Protein AF-A0A536SJD2-F1 (afdb_monomer_lite)

Sequence (123 aa):
MSRHPLNLAFGAAAVLLAGGSLLYSCTTAKVDTSTPESKRAINAHGSDLIDQGREIFRFDTFGSEAFWTKTRLHDAIAGEKNGGVGPGVSPNTALKLGLKVDMQKTPKALLPLLQAGKVDLND

Foldseek 3Di:
DDDDDDDDDDDDDDDDDDPPDPPPDPDPDPPPVADPVNVVVVVVVVVVVVVVVVCCVVPPPVCCVVVCVVVQVVLQQCDVVNVGHHDHAFQVRCVVVVHDDDPVPDPPVCVVCVVVVNDDRRD

Structure (mmCIF, N/CA/C/O backbone):
data_AF-A0A536SJD2-F1
#
_entry.id   AF-A0A536SJD2-F1
#
loop_
_atom_site.group_PDB
_atom_site.id
_atom_site.type_symbol
_atom_site.label_atom_id
_atom_site.label_alt_id
_atom_site.label_comp_id
_atom_site.label_asym_id
_atom_site.label_entity_id
_atom_site.label_seq_id
_atom_site.pdbx_PDB_ins_code
_atom_site.Cartn_x
_atom_site.Cartn_y
_atom_site.Cartn_z
_atom_site.occupancy
_atom_site.B_iso_or_equiv
_atom_site.auth_seq_id
_atom_site.auth_comp_id
_atom_site.auth_asym_id
_atom_site.auth_atom_id
_atom_site.pdbx_PDB_model_num
ATOM 1 N N . MET A 1 1 ? 66.982 29.878 -84.953 1.00 39.72 1 MET A N 1
ATOM 2 C CA . MET A 1 1 ? 67.850 30.573 -83.981 1.00 39.72 1 MET A CA 1
ATOM 3 C C . MET A 1 1 ? 66.989 31.200 -82.905 1.00 39.72 1 MET A C 1
ATOM 5 O O . MET A 1 1 ? 65.935 31.740 -83.197 1.00 39.72 1 MET A O 1
ATOM 9 N N . SER A 1 2 ? 67.449 31.050 -81.675 1.00 48.09 2 SER A N 1
ATOM 10 C CA . SER A 1 2 ? 66.810 31.447 -80.430 1.00 48.09 2 SER A CA 1
ATOM 11 C C . SER A 1 2 ? 66.853 32.970 -80.199 1.00 48.09 2 SER A C 1
ATOM 13 O O . SER A 1 2 ? 67.850 33.591 -80.556 1.00 48.09 2 SER A O 1
ATOM 15 N N . ARG A 1 3 ? 65.851 33.462 -79.444 1.00 59.34 3 ARG A N 1
ATOM 16 C CA . ARG A 1 3 ? 65.881 34.522 -78.398 1.00 59.34 3 ARG A CA 1
ATOM 17 C C . ARG A 1 3 ? 65.112 35.814 -78.695 1.00 59.34 3 ARG A C 1
ATOM 19 O O . ARG A 1 3 ? 65.570 36.639 -79.467 1.00 59.34 3 ARG A O 1
ATOM 26 N N . HIS A 1 4 ? 64.056 36.031 -77.907 1.00 51.22 4 HIS A N 1
ATOM 27 C CA . HIS A 1 4 ? 63.707 37.333 -77.331 1.00 51.22 4 HIS A CA 1
ATOM 28 C C . HIS A 1 4 ? 63.154 37.160 -75.894 1.00 51.22 4 HIS A C 1
ATOM 30 O O . HIS A 1 4 ? 62.811 36.035 -75.523 1.00 51.22 4 HIS A O 1
ATOM 36 N N . PRO A 1 5 ? 63.194 38.220 -75.061 1.00 55.06 5 PRO A N 1
ATOM 37 C CA . PRO A 1 5 ? 63.476 38.124 -73.629 1.00 55.06 5 PRO A CA 1
ATOM 38 C C . PRO A 1 5 ? 62.279 38.349 -72.687 1.00 55.06 5 PRO A C 1
ATOM 40 O O . PRO A 1 5 ? 61.286 38.979 -73.028 1.00 55.06 5 PRO A O 1
ATOM 43 N N . LEU A 1 6 ? 62.476 37.832 -71.472 1.00 54.12 6 LEU A N 1
ATOM 44 C CA . LEU A 1 6 ? 62.071 38.317 -70.147 1.00 54.12 6 LEU A CA 1
ATOM 45 C C . LEU A 1 6 ? 61.258 39.636 -70.093 1.00 54.12 6 LEU A C 1
ATOM 47 O O . LEU A 1 6 ? 61.817 40.702 -70.315 1.00 54.12 6 LEU A O 1
ATOM 51 N N . ASN A 1 7 ? 59.989 39.556 -69.668 1.00 40.59 7 ASN A N 1
ATOM 52 C CA . ASN A 1 7 ? 59.223 40.641 -69.032 1.00 40.59 7 ASN A CA 1
ATOM 53 C C . ASN A 1 7 ? 58.435 40.013 -67.866 1.00 40.59 7 ASN A C 1
ATOM 55 O O . ASN A 1 7 ? 57.602 39.139 -68.077 1.00 40.59 7 ASN A O 1
ATOM 59 N N . LEU A 1 8 ? 58.919 40.169 -66.634 1.00 45.12 8 LEU A N 1
ATOM 60 C CA . LEU A 1 8 ? 58.586 41.245 -65.692 1.00 45.12 8 LEU A CA 1
ATOM 61 C C . LEU A 1 8 ? 57.237 40.985 -65.005 1.00 45.12 8 LEU A C 1
ATOM 63 O O . LEU A 1 8 ? 56.163 41.227 -65.546 1.00 45.12 8 LEU A O 1
ATOM 67 N N . ALA A 1 9 ? 57.340 40.449 -63.791 1.00 49.19 9 ALA A N 1
ATOM 68 C CA . ALA A 1 9 ? 56.240 40.243 -62.873 1.00 49.19 9 ALA A CA 1
ATOM 69 C C . ALA A 1 9 ? 55.647 41.583 -62.413 1.00 49.19 9 ALA A C 1
ATOM 71 O O . ALA A 1 9 ? 56.348 42.391 -61.817 1.00 49.19 9 ALA A O 1
ATOM 72 N N . PHE A 1 10 ? 54.347 41.759 -62.622 1.00 45.41 10 PHE A N 1
ATOM 73 C CA . PHE A 1 10 ? 53.437 42.591 -61.830 1.00 45.41 10 PHE A CA 1
ATOM 74 C C . PHE A 1 10 ? 52.096 41.850 -61.930 1.00 45.41 10 PHE A C 1
ATOM 76 O O . PHE A 1 10 ? 51.640 41.559 -63.026 1.00 45.41 10 PHE A O 1
ATOM 83 N N . GLY A 1 11 ? 51.501 41.311 -60.876 1.00 40.94 11 GLY A N 1
ATOM 84 C CA . GLY A 1 11 ? 51.082 41.992 -59.661 1.00 40.94 11 GLY A CA 1
ATOM 85 C C . GLY A 1 11 ? 49.582 41.712 -59.554 1.00 40.94 11 GLY A C 1
ATOM 86 O O . GLY A 1 11 ? 48.820 42.050 -60.453 1.00 40.94 11 GLY A O 1
ATOM 87 N N . ALA A 1 12 ? 49.188 40.979 -58.518 1.00 49.34 12 ALA A N 1
ATOM 88 C CA . ALA A 1 12 ? 47.823 40.539 -58.279 1.00 49.34 12 ALA A CA 1
ATOM 89 C C . ALA A 1 12 ? 46.826 41.709 -58.242 1.00 49.34 12 ALA A C 1
ATOM 91 O O . ALA A 1 12 ? 47.102 42.698 -57.575 1.00 49.34 12 ALA A O 1
ATOM 92 N N . ALA A 1 13 ? 45.674 41.547 -58.905 1.00 46.44 13 ALA A N 1
ATOM 93 C CA . ALA A 1 13 ? 44.340 42.026 -58.507 1.00 46.44 13 ALA A CA 1
ATOM 94 C C . ALA A 1 13 ? 43.455 42.212 -59.749 1.00 46.44 13 ALA A C 1
ATOM 96 O O . ALA A 1 13 ? 43.603 43.202 -60.453 1.00 46.44 13 ALA A O 1
ATOM 97 N N . ALA A 1 14 ? 42.535 41.271 -59.991 1.00 43.94 14 ALA A N 1
ATOM 98 C CA . ALA A 1 14 ? 41.206 41.502 -60.583 1.00 43.94 14 ALA A CA 1
ATOM 99 C C . ALA A 1 14 ? 40.566 40.155 -60.965 1.00 43.94 14 ALA A C 1
ATOM 101 O O . ALA A 1 14 ? 40.541 39.764 -62.127 1.00 43.94 14 ALA A O 1
ATOM 102 N N . VAL A 1 15 ? 40.029 39.432 -59.979 1.00 50.12 15 VAL A N 1
ATOM 103 C CA . VAL A 1 15 ? 39.011 38.398 -60.228 1.00 50.12 15 VAL A CA 1
ATOM 104 C C . VAL A 1 15 ? 37.794 38.769 -59.396 1.00 50.12 15 VAL A C 1
ATOM 106 O O . VAL A 1 15 ? 37.601 38.292 -58.286 1.00 50.12 15 VAL A O 1
ATOM 109 N N . LEU A 1 16 ? 37.002 39.691 -59.932 1.00 50.66 16 LEU A N 1
ATOM 110 C CA . LEU A 1 16 ? 35.639 39.977 -59.507 1.00 50.66 16 LEU A CA 1
ATOM 111 C C . LEU A 1 16 ? 34.847 40.321 -60.776 1.00 50.66 16 LEU A C 1
ATOM 113 O O . LEU A 1 16 ? 35.283 41.166 -61.548 1.00 50.66 16 LEU A O 1
ATOM 117 N N . LEU A 1 17 ? 33.676 39.683 -60.925 1.00 50.44 17 LEU A N 1
ATOM 118 C CA . LEU A 1 17 ? 32.571 40.022 -61.847 1.00 50.44 17 LEU A CA 1
ATOM 119 C C . LEU A 1 17 ? 32.449 39.286 -63.202 1.00 50.44 17 LEU A C 1
ATOM 121 O O . LEU A 1 17 ? 31.975 39.869 -64.169 1.00 50.44 17 LEU A O 1
ATOM 125 N N . ALA A 1 18 ? 32.731 37.978 -63.257 1.00 48.62 18 ALA A N 1
ATOM 126 C CA . ALA A 1 18 ? 32.130 37.084 -64.272 1.00 48.62 18 ALA A CA 1
ATOM 127 C C . ALA A 1 18 ? 31.990 35.612 -63.807 1.00 48.62 18 ALA A C 1
ATOM 129 O O . ALA A 1 18 ? 32.021 34.689 -64.612 1.00 48.62 18 ALA A O 1
ATOM 130 N N . GLY A 1 19 ? 31.874 35.371 -62.494 1.00 45.88 19 GLY A N 1
ATOM 131 C CA . GLY A 1 19 ? 31.831 34.026 -61.891 1.00 45.88 19 GLY A CA 1
ATOM 132 C C . GLY A 1 19 ? 30.437 33.540 -61.479 1.00 45.88 19 GLY A C 1
ATOM 133 O O . GLY A 1 19 ? 30.326 32.662 -60.630 1.00 45.88 19 GLY A O 1
ATOM 134 N N . GLY A 1 20 ? 29.365 34.136 -62.003 1.00 51.12 20 GLY A N 1
ATOM 135 C CA . GLY A 1 20 ? 27.994 33.705 -61.727 1.00 51.12 20 GLY A CA 1
ATOM 136 C C . GLY A 1 20 ? 27.418 33.006 -62.947 1.00 51.12 20 GLY A C 1
ATOM 137 O O . GLY A 1 20 ? 27.159 33.706 -63.915 1.00 51.12 20 GLY A O 1
ATOM 138 N N . SER A 1 21 ? 27.269 31.669 -62.915 1.00 53.88 21 SER A N 1
ATOM 139 C CA . SER A 1 21 ? 26.263 30.863 -63.665 1.00 53.88 21 SER A CA 1
ATOM 140 C C . SER A 1 21 ? 26.534 29.343 -63.715 1.00 53.88 21 SER A C 1
ATOM 142 O O . SER A 1 21 ? 25.750 28.642 -64.342 1.00 53.88 21 SER A O 1
ATOM 144 N N . LEU A 1 22 ? 27.582 28.780 -63.086 1.00 47.94 22 LEU A N 1
ATOM 145 C CA . LEU A 1 22 ? 27.874 27.332 -63.232 1.00 47.94 22 LEU A CA 1
ATOM 146 C C . LEU A 1 22 ? 28.036 26.534 -61.927 1.00 47.94 22 LEU A C 1
ATOM 148 O O . LEU A 1 22 ? 28.715 25.516 -61.914 1.00 47.94 22 LEU A O 1
ATOM 152 N N . LEU A 1 23 ? 27.406 26.961 -60.827 1.00 47.81 23 LEU A N 1
ATOM 153 C CA . LEU A 1 23 ? 27.396 26.199 -59.563 1.00 47.81 23 LEU A CA 1
ATOM 154 C C . LEU A 1 23 ? 25.997 26.058 -58.933 1.00 47.81 23 LEU A C 1
ATOM 156 O O . LEU A 1 23 ? 25.871 25.870 -57.728 1.00 47.81 23 LEU A O 1
ATOM 160 N N . TYR A 1 24 ? 24.935 26.105 -59.740 1.00 50.34 24 TYR A N 1
ATOM 161 C CA . TYR A 1 24 ? 23.591 25.711 -59.310 1.00 50.34 24 TYR A CA 1
ATOM 162 C C . TYR A 1 24 ? 23.195 24.419 -60.017 1.00 50.34 24 TYR A C 1
ATOM 164 O O . TYR A 1 24 ? 22.695 24.456 -61.133 1.00 50.34 24 TYR A O 1
ATOM 172 N N . SER A 1 25 ? 23.465 23.281 -59.380 1.00 46.94 25 SER A N 1
ATOM 173 C CA . SER A 1 25 ? 22.484 22.205 -59.176 1.00 46.94 25 SER A CA 1
ATOM 174 C C . SER A 1 25 ? 23.211 20.964 -58.651 1.00 46.94 25 SER A C 1
ATOM 176 O O . SER A 1 25 ? 23.514 20.030 -59.388 1.00 46.94 25 SER A O 1
ATOM 178 N N . CYS A 1 26 ? 23.515 20.950 -57.353 1.00 51.78 26 CYS A N 1
ATOM 179 C CA . CYS A 1 26 ? 23.616 19.677 -56.651 1.00 51.78 26 CYS A CA 1
ATOM 180 C C . CYS A 1 26 ? 22.199 19.364 -56.178 1.00 51.78 26 CYS A C 1
ATOM 182 O O . CYS A 1 26 ? 21.733 19.888 -55.165 1.00 51.78 26 CYS A O 1
ATOM 184 N N . THR A 1 27 ? 21.467 18.598 -56.982 1.00 52.62 27 THR A N 1
ATOM 185 C CA . THR A 1 27 ? 20.165 18.070 -56.589 1.00 52.62 27 THR A CA 1
ATOM 186 C C . THR A 1 27 ? 20.358 17.241 -55.328 1.00 52.62 27 THR A C 1
ATOM 188 O O . THR A 1 27 ? 21.062 16.230 -55.349 1.00 52.62 27 THR A O 1
ATOM 191 N N . THR A 1 28 ? 19.731 17.653 -54.232 1.00 57.66 28 THR A N 1
ATOM 192 C CA . THR A 1 28 ? 19.631 16.851 -53.016 1.00 57.66 28 THR A CA 1
ATOM 193 C C . THR A 1 28 ? 18.686 15.683 -53.286 1.00 57.66 28 THR A C 1
ATOM 195 O O . THR A 1 28 ? 17.498 15.709 -52.971 1.00 57.66 28 THR A O 1
ATOM 198 N N . ALA A 1 29 ? 19.211 14.635 -53.919 1.00 55.28 29 ALA A N 1
ATOM 199 C CA . ALA A 1 29 ? 18.540 13.350 -53.949 1.00 55.28 29 ALA A CA 1
ATOM 200 C C . ALA A 1 29 ? 18.405 12.881 -52.494 1.00 55.28 29 ALA A C 1
ATOM 202 O O . ALA A 1 29 ? 19.403 12.624 -51.820 1.00 55.28 29 ALA A O 1
ATOM 203 N N . LYS A 1 30 ? 17.170 12.817 -51.983 1.00 57.28 30 LYS A N 1
ATOM 204 C CA . LYS A 1 30 ? 16.888 12.133 -50.721 1.00 57.28 30 LYS A CA 1
ATOM 205 C C . LYS A 1 30 ? 17.204 10.658 -50.942 1.00 57.28 30 LYS A C 1
ATOM 207 O O . LYS A 1 30 ? 16.429 9.940 -51.565 1.00 57.28 30 LYS A O 1
ATOM 212 N N . VAL A 1 31 ? 18.380 10.231 -50.496 1.00 52.66 31 VAL A N 1
ATOM 213 C CA . VAL A 1 31 ? 18.737 8.817 -50.438 1.00 52.66 31 VAL A CA 1
ATOM 214 C C . VAL A 1 31 ? 17.918 8.213 -49.301 1.00 52.66 31 VAL A C 1
ATOM 216 O O . VAL A 1 31 ? 18.242 8.386 -48.129 1.00 52.66 31 VAL A O 1
ATOM 219 N N . ASP A 1 32 ? 16.819 7.546 -49.646 1.00 62.75 32 ASP A N 1
ATOM 220 C CA . ASP A 1 32 ? 16.086 6.698 -48.710 1.00 62.75 32 ASP A CA 1
ATOM 221 C C . ASP A 1 32 ? 16.916 5.430 -48.459 1.00 62.75 32 ASP A C 1
ATOM 223 O O . ASP A 1 32 ? 16.757 4.407 -49.120 1.00 62.75 32 ASP A O 1
ATOM 227 N N . THR A 1 33 ? 17.829 5.490 -47.490 1.00 66.62 33 THR A N 1
ATOM 228 C CA . THR A 1 33 ? 18.737 4.387 -47.110 1.00 66.62 33 THR A CA 1
ATOM 229 C C . THR A 1 33 ? 18.014 3.189 -46.461 1.00 66.62 33 THR A C 1
ATOM 231 O O . THR A 1 33 ? 18.651 2.221 -46.058 1.00 66.62 33 THR A O 1
ATOM 234 N N . SER A 1 34 ? 16.681 3.210 -46.339 1.00 64.81 34 SER A N 1
ATOM 235 C CA . SER A 1 34 ? 15.912 2.127 -45.710 1.00 64.81 34 SER A CA 1
ATOM 236 C C . SER A 1 34 ? 15.253 1.226 -46.756 1.00 64.81 34 SER A C 1
ATOM 238 O O . SER A 1 34 ? 14.257 1.584 -47.391 1.00 64.81 34 SER A O 1
ATOM 240 N N . THR A 1 35 ? 15.796 0.019 -46.920 1.00 80.38 35 THR A N 1
ATOM 241 C CA . THR A 1 35 ? 15.193 -1.015 -47.769 1.00 80.38 35 THR A CA 1
ATOM 242 C C . THR A 1 35 ? 13.822 -1.440 -47.215 1.00 80.38 35 THR A C 1
ATOM 244 O O . THR A 1 35 ? 13.591 -1.373 -46.003 1.00 80.38 35 THR A O 1
ATOM 247 N N . PRO A 1 36 ? 12.886 -1.920 -48.056 1.00 76.31 36 PRO A N 1
ATOM 248 C CA . PRO A 1 36 ? 11.596 -2.448 -47.592 1.00 76.31 36 PRO A CA 1
ATOM 249 C C . PRO A 1 36 ? 11.724 -3.575 -46.553 1.00 76.31 36 PRO A C 1
ATOM 251 O O . PRO A 1 36 ? 10.843 -3.769 -45.720 1.00 76.31 36 PRO A O 1
ATOM 254 N N . GLU A 1 37 ? 12.825 -4.323 -46.584 1.00 77.25 37 GLU A N 1
ATOM 255 C CA . GLU A 1 37 ? 13.175 -5.322 -45.575 1.00 77.25 37 GLU A CA 1
ATOM 256 C C . GLU A 1 37 ? 13.554 -4.682 -44.233 1.00 77.25 37 GLU A C 1
ATOM 258 O O . GLU A 1 37 ? 12.983 -5.049 -43.209 1.00 77.25 37 GLU A O 1
ATOM 263 N N . SER A 1 38 ? 14.402 -3.647 -44.246 1.00 78.56 38 SER A N 1
ATOM 264 C CA . SER A 1 38 ? 14.740 -2.869 -43.049 1.00 78.56 38 SER A CA 1
ATOM 265 C C . SER A 1 38 ? 13.499 -2.236 -42.410 1.00 78.56 38 SER A C 1
ATOM 267 O O . SER A 1 38 ? 13.317 -2.332 -41.199 1.00 78.56 38 SER A O 1
ATOM 269 N N . LYS A 1 39 ? 12.576 -1.682 -43.211 1.00 78.62 39 LYS A N 1
ATOM 270 C CA . LYS A 1 39 ? 11.304 -1.130 -42.705 1.00 78.62 39 LYS A CA 1
ATOM 271 C C . LYS A 1 39 ? 10.426 -2.194 -42.032 1.00 78.62 39 LYS A C 1
ATOM 273 O O . LYS A 1 39 ? 9.819 -1.918 -41.003 1.00 78.62 39 LYS A O 1
ATOM 278 N N . ARG A 1 40 ? 10.368 -3.413 -42.584 1.00 77.62 40 ARG A N 1
ATOM 279 C CA . ARG A 1 40 ? 9.625 -4.535 -41.980 1.00 77.62 40 ARG A CA 1
ATOM 280 C C .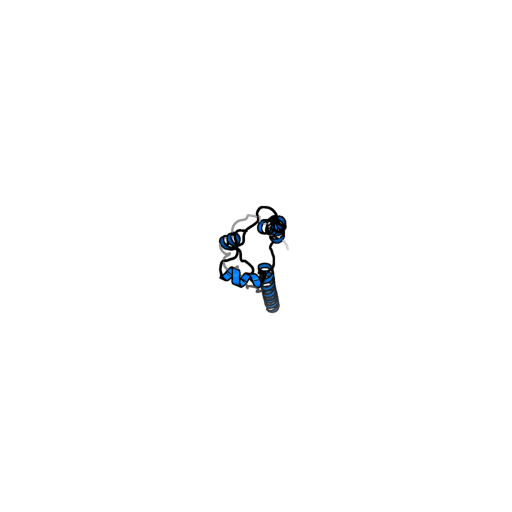 ARG A 1 40 ? 10.253 -4.998 -40.669 1.00 77.62 40 ARG A C 1
ATOM 282 O O . ARG A 1 40 ? 9.520 -5.179 -39.703 1.00 77.62 40 ARG A O 1
ATOM 289 N N . ALA A 1 41 ? 11.579 -5.117 -40.622 1.00 76.81 41 ALA A N 1
ATOM 290 C CA . ALA A 1 41 ? 12.301 -5.452 -39.397 1.00 76.81 41 ALA A CA 1
ATOM 291 C C . ALA A 1 41 ? 12.085 -4.392 -38.303 1.00 76.81 41 ALA A C 1
ATOM 293 O O . ALA A 1 41 ? 11.766 -4.738 -37.172 1.00 76.81 41 ALA A O 1
ATOM 294 N N . ILE A 1 42 ? 12.162 -3.101 -38.648 1.00 80.75 42 ILE A N 1
ATOM 295 C CA . ILE A 1 42 ? 11.898 -1.994 -37.712 1.00 80.75 42 ILE A CA 1
ATOM 296 C C . ILE A 1 42 ? 10.470 -2.062 -37.162 1.00 80.75 42 ILE A C 1
ATOM 298 O O . ILE A 1 42 ? 10.275 -1.927 -35.958 1.00 80.75 42 ILE A O 1
ATOM 302 N N . ASN A 1 43 ? 9.475 -2.298 -38.019 1.00 80.50 43 ASN A N 1
ATOM 303 C CA . ASN A 1 43 ? 8.082 -2.375 -37.581 1.00 80.50 43 ASN A CA 1
ATOM 304 C C . ASN A 1 43 ? 7.817 -3.592 -36.679 1.00 80.50 43 ASN A C 1
ATOM 306 O O . ASN A 1 43 ? 7.107 -3.449 -35.689 1.00 80.50 43 ASN A O 1
ATOM 310 N N . ALA A 1 44 ? 8.405 -4.753 -36.988 1.00 78.25 44 ALA A N 1
ATOM 311 C CA . ALA A 1 44 ? 8.287 -5.959 -36.165 1.00 78.25 44 ALA A CA 1
ATOM 312 C C . ALA A 1 44 ? 8.963 -5.786 -34.793 1.00 78.25 44 ALA A C 1
ATOM 314 O O . ALA A 1 44 ? 8.370 -6.079 -33.760 1.00 78.25 44 ALA A O 1
ATOM 315 N N . HIS A 1 45 ? 10.166 -5.208 -34.758 1.00 79.88 45 HIS A N 1
ATOM 316 C CA . HIS A 1 45 ? 10.802 -4.850 -33.490 1.00 79.88 45 HIS A CA 1
ATOM 317 C C . HIS A 1 45 ? 9.994 -3.797 -32.720 1.00 79.88 45 HIS A C 1
ATOM 319 O O . HIS A 1 45 ? 9.920 -3.848 -31.497 1.00 79.88 45 HIS A O 1
ATOM 325 N 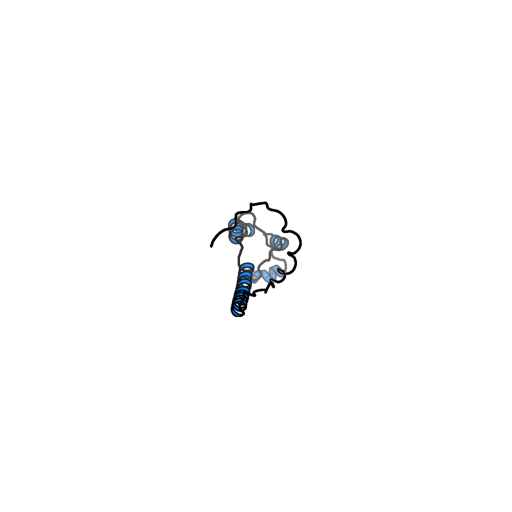N . GLY A 1 46 ? 9.349 -2.862 -33.423 1.00 84.50 46 GLY A N 1
ATOM 326 C CA . GLY A 1 46 ? 8.461 -1.873 -32.820 1.00 84.50 46 GLY A CA 1
ATOM 327 C C . GLY A 1 46 ? 7.254 -2.499 -32.118 1.00 84.50 46 GLY A C 1
ATOM 328 O O . GLY A 1 46 ? 6.944 -2.095 -30.998 1.00 84.50 46 GLY A O 1
ATOM 329 N N . SER A 1 47 ? 6.594 -3.491 -32.730 1.00 85.25 47 SER A N 1
ATOM 330 C CA . SER A 1 47 ? 5.488 -4.206 -32.076 1.00 85.25 47 SER A CA 1
ATOM 331 C C . SER A 1 47 ? 5.952 -4.972 -30.840 1.00 85.25 47 SER A C 1
ATOM 333 O O . SER A 1 47 ? 5.329 -4.847 -29.789 1.00 85.25 47 SER A O 1
ATOM 335 N N . ASP A 1 48 ? 7.091 -5.662 -30.925 1.00 87.12 48 ASP A N 1
ATOM 336 C CA . ASP A 1 48 ? 7.625 -6.436 -29.799 1.00 87.12 48 ASP A CA 1
ATOM 337 C C . ASP A 1 48 ? 7.971 -5.538 -28.600 1.00 87.12 48 ASP A C 1
ATOM 339 O O . ASP A 1 48 ? 7.704 -5.894 -27.453 1.00 87.12 48 ASP A O 1
ATOM 343 N N . LEU A 1 49 ? 8.525 -4.345 -28.849 1.00 88.75 49 LEU A N 1
ATOM 344 C CA . LEU A 1 49 ? 8.842 -3.373 -27.797 1.00 88.75 49 LEU A CA 1
ATOM 345 C C . LEU A 1 49 ? 7.586 -2.772 -27.149 1.00 88.75 49 LEU A C 1
ATOM 347 O O . LEU A 1 49 ? 7.595 -2.489 -25.950 1.00 88.75 49 LEU A O 1
ATOM 351 N N . ILE A 1 50 ? 6.504 -2.580 -27.912 1.00 90.50 50 ILE A N 1
ATOM 352 C CA . ILE A 1 50 ? 5.212 -2.118 -27.376 1.00 90.50 50 ILE A CA 1
ATOM 353 C C . ILE A 1 50 ? 4.622 -3.178 -26.440 1.00 90.50 50 ILE A C 1
ATOM 355 O O . ILE A 1 50 ? 4.139 -2.835 -25.356 1.00 90.50 50 ILE A O 1
ATOM 359 N N . ASP A 1 51 ? 4.664 -4.448 -26.840 1.00 89.00 51 ASP A N 1
ATOM 360 C CA . ASP A 1 51 ? 4.122 -5.545 -26.040 1.00 89.00 51 ASP A CA 1
ATOM 361 C C . ASP A 1 51 ? 4.946 -5.766 -24.765 1.00 89.00 51 ASP A C 1
ATOM 363 O O . ASP A 1 51 ? 4.377 -5.802 -23.671 1.00 89.00 51 ASP A O 1
ATOM 367 N N . GLN A 1 52 ? 6.278 -5.745 -24.865 1.00 86.38 52 GLN A N 1
ATOM 368 C CA . GLN A 1 52 ? 7.172 -5.765 -23.699 1.00 86.38 52 GLN A CA 1
ATOM 369 C C . GLN A 1 52 ? 6.931 -4.568 -22.767 1.00 86.38 52 GLN A C 1
ATOM 371 O O . GLN A 1 52 ? 6.832 -4.728 -21.551 1.00 86.38 52 GLN A O 1
ATOM 376 N N . GLY A 1 53 ? 6.771 -3.361 -23.318 1.00 89.31 53 GLY A N 1
ATOM 377 C CA . GLY A 1 53 ? 6.454 -2.168 -22.530 1.00 89.31 53 GLY A CA 1
ATOM 378 C C . GLY A 1 53 ? 5.109 -2.274 -21.803 1.00 89.31 53 GLY A C 1
ATOM 379 O O . GLY A 1 53 ? 4.985 -1.826 -20.661 1.00 89.31 53 GLY A O 1
ATOM 380 N N . ARG A 1 54 ? 4.103 -2.902 -22.427 1.00 91.06 54 ARG A N 1
ATOM 381 C CA . ARG A 1 54 ? 2.794 -3.161 -21.807 1.00 91.06 54 ARG A CA 1
ATOM 382 C C . ARG A 1 54 ? 2.904 -4.142 -20.642 1.00 91.06 54 ARG A C 1
ATOM 384 O O . ARG A 1 54 ? 2.219 -3.939 -19.638 1.00 91.06 54 ARG A O 1
ATOM 391 N N . GLU A 1 55 ? 3.719 -5.184 -20.773 1.00 87.06 55 GLU A N 1
ATOM 392 C CA . GLU A 1 55 ? 3.965 -6.152 -19.699 1.00 87.06 55 GLU A CA 1
ATOM 393 C C . GLU A 1 55 ? 4.695 -5.508 -18.521 1.00 87.06 55 GLU A C 1
ATOM 395 O O . GLU A 1 55 ? 4.208 -5.599 -17.394 1.00 87.06 55 GLU A O 1
ATOM 400 N N . ILE A 1 56 ? 5.782 -4.774 -18.786 1.00 86.56 56 ILE A N 1
ATOM 401 C CA . ILE A 1 56 ? 6.522 -4.018 -17.765 1.00 86.56 56 ILE A CA 1
ATOM 402 C C . ILE A 1 56 ? 5.575 -3.060 -17.040 1.00 86.56 56 ILE A C 1
ATOM 404 O O . ILE A 1 56 ? 5.465 -3.106 -15.824 1.00 86.56 56 ILE A O 1
ATOM 408 N N . PHE A 1 57 ? 4.798 -2.248 -17.759 1.00 86.12 57 PHE A N 1
ATOM 409 C CA . PHE A 1 57 ? 3.885 -1.304 -17.111 1.00 86.12 57 PHE A CA 1
ATOM 410 C C . PHE A 1 57 ? 2.816 -1.976 -16.234 1.00 86.12 57 PHE A C 1
ATOM 412 O O . PHE A 1 57 ? 2.383 -1.401 -15.236 1.00 86.12 57 PHE A O 1
ATOM 419 N N . ARG A 1 58 ? 2.344 -3.170 -16.612 1.00 80.62 58 ARG A N 1
ATOM 420 C CA . ARG A 1 58 ? 1.302 -3.885 -15.859 1.00 80.62 58 ARG A CA 1
ATOM 421 C C . ARG A 1 58 ? 1.832 -4.623 -14.640 1.00 80.62 58 ARG A C 1
ATOM 423 O O . ARG A 1 58 ? 1.105 -4.708 -13.652 1.00 80.62 58 ARG A O 1
ATOM 430 N N . PHE A 1 59 ? 3.010 -5.224 -14.751 1.00 82.81 59 PHE A N 1
ATOM 431 C CA . PHE A 1 59 ? 3.480 -6.219 -13.788 1.00 82.81 59 PHE A CA 1
ATOM 432 C C . PHE A 1 59 ? 4.770 -5.826 -13.079 1.00 82.81 59 PHE A C 1
ATOM 434 O O . PHE A 1 59 ? 5.028 -6.349 -11.997 1.00 82.81 59 PHE A O 1
ATOM 441 N N . ASP A 1 60 ? 5.568 -4.918 -13.641 1.00 81.75 60 ASP A N 1
ATOM 442 C CA . ASP A 1 60 ? 6.731 -4.401 -12.934 1.00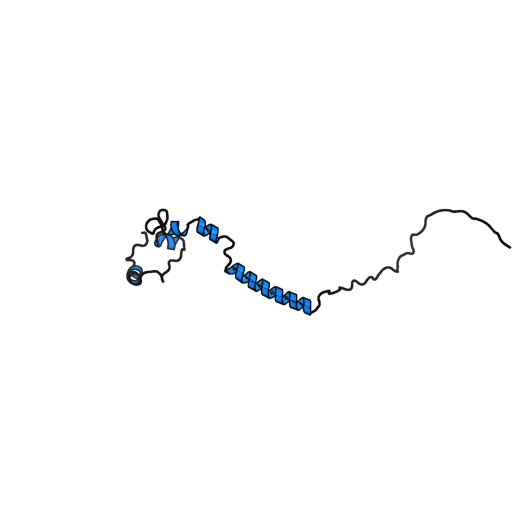 81.75 60 ASP A CA 1
ATOM 443 C C . ASP A 1 60 ? 6.259 -3.548 -11.753 1.00 81.75 60 ASP A C 1
ATOM 445 O O . ASP A 1 60 ? 5.422 -2.649 -11.873 1.00 81.75 60 ASP A O 1
ATOM 449 N N . THR A 1 61 ? 6.795 -3.854 -10.577 1.00 76.69 61 THR A N 1
ATOM 450 C CA . THR A 1 61 ? 6.514 -3.106 -9.356 1.00 76.69 61 THR A CA 1
ATOM 451 C C . THR A 1 61 ? 7.380 -1.848 -9.263 1.00 76.69 61 THR A C 1
ATOM 453 O O . THR A 1 61 ? 7.240 -1.100 -8.296 1.00 76.69 61 THR A O 1
ATOM 456 N N . PHE A 1 62 ? 8.258 -1.578 -10.242 1.00 74.62 62 PHE A N 1
ATOM 457 C CA . PHE A 1 62 ? 9.152 -0.411 -10.320 1.00 74.62 62 PHE A CA 1
ATOM 458 C C . PHE A 1 62 ? 9.974 -0.195 -9.037 1.00 74.62 62 PHE A C 1
ATOM 460 O O . PHE A 1 62 ? 10.195 0.932 -8.591 1.00 74.62 62 PHE A O 1
ATOM 467 N N . GLY A 1 63 ? 10.372 -1.286 -8.374 1.00 69.94 63 GLY A N 1
ATOM 468 C CA . GLY A 1 63 ? 11.083 -1.239 -7.091 1.00 69.94 63 GLY A CA 1
ATOM 469 C C . GLY A 1 63 ? 10.221 -0.829 -5.888 1.00 69.94 63 GLY A C 1
ATOM 470 O O . GLY A 1 63 ? 10.734 -0.731 -4.771 1.00 69.94 63 GLY A O 1
ATOM 471 N N . SER A 1 64 ? 8.912 -0.630 -6.070 1.00 71.19 64 SER A N 1
ATOM 472 C CA . SER A 1 64 ? 7.988 -0.328 -4.974 1.00 71.19 64 SER A CA 1
ATOM 473 C C . SER A 1 64 ? 7.736 -1.539 -4.072 1.00 71.19 64 SER A C 1
ATOM 475 O O . SER A 1 64 ? 7.457 -1.365 -2.892 1.00 71.19 64 SER A O 1
ATOM 477 N N . GLU A 1 65 ? 7.921 -2.770 -4.554 1.00 70.31 65 GLU A N 1
ATOM 478 C CA . GLU A 1 65 ? 7.747 -3.979 -3.738 1.00 70.31 65 GLU A CA 1
ATOM 479 C C . GLU A 1 65 ? 8.697 -4.021 -2.534 1.00 70.31 65 GLU A C 1
ATOM 481 O O . GLU A 1 65 ? 8.272 -4.312 -1.413 1.00 70.31 65 GLU A O 1
ATOM 486 N N . ALA A 1 66 ? 9.965 -3.641 -2.721 1.00 71.00 66 ALA A N 1
ATOM 487 C CA . ALA A 1 66 ? 10.919 -3.528 -1.621 1.00 71.00 66 ALA A CA 1
ATOM 488 C C . ALA A 1 66 ? 10.520 -2.415 -0.636 1.00 71.00 66 ALA A C 1
ATOM 490 O O . ALA A 1 66 ? 10.674 -2.576 0.576 1.00 71.00 66 ALA A O 1
ATOM 491 N N . PHE A 1 67 ? 9.965 -1.307 -1.135 1.00 71.56 67 PHE A N 1
ATOM 492 C CA . PHE A 1 67 ? 9.443 -0.220 -0.306 1.00 71.56 67 PHE A CA 1
ATOM 493 C C . PHE A 1 67 ? 8.231 -0.671 0.533 1.00 71.56 67 PHE A C 1
ATOM 495 O O . PHE A 1 67 ? 8.216 -0.479 1.752 1.00 71.56 67 PHE A O 1
ATOM 502 N N . TRP A 1 68 ? 7.249 -1.337 -0.075 1.00 69.88 68 TRP A N 1
ATOM 503 C CA . TRP A 1 68 ? 6.047 -1.830 0.609 1.00 69.88 68 TRP A CA 1
ATOM 504 C C . TRP A 1 68 ? 6.336 -2.998 1.562 1.00 69.88 68 TRP A C 1
ATOM 506 O O . TRP A 1 68 ? 5.715 -3.109 2.619 1.00 69.88 68 TRP A O 1
ATOM 516 N N . THR A 1 69 ? 7.333 -3.828 1.249 1.00 73.06 69 THR A N 1
ATOM 517 C CA . THR A 1 69 ? 7.783 -4.904 2.144 1.00 73.06 69 THR A CA 1
ATOM 518 C C . THR A 1 69 ? 8.557 -4.342 3.337 1.00 73.06 69 THR A C 1
ATOM 520 O O . THR A 1 69 ? 8.294 -4.715 4.480 1.00 73.06 69 THR A O 1
ATOM 523 N N . LYS A 1 70 ? 9.469 -3.385 3.111 1.00 77.81 70 LYS A N 1
ATOM 524 C CA . LYS A 1 70 ? 10.278 -2.771 4.179 1.00 77.81 70 LYS A CA 1
ATOM 525 C C . LYS A 1 70 ? 9.452 -1.917 5.138 1.00 77.81 70 LYS A C 1
ATOM 527 O O . LYS A 1 70 ? 9.782 -1.842 6.318 1.00 77.81 70 LYS A O 1
ATOM 532 N N . THR A 1 71 ? 8.391 -1.281 4.650 1.00 76.25 71 THR A N 1
ATOM 533 C CA . THR A 1 71 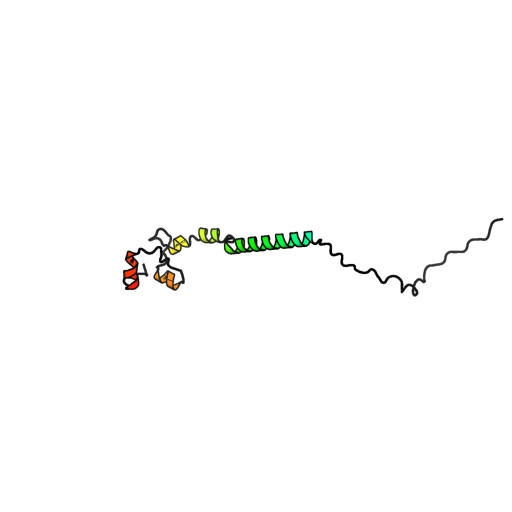? 7.483 -0.488 5.493 1.00 76.25 71 THR A CA 1
ATOM 534 C C . THR A 1 71 ? 6.621 -1.347 6.416 1.00 76.25 71 THR A C 1
ATOM 536 O O . THR A 1 71 ? 6.006 -0.792 7.322 1.00 76.25 71 THR A O 1
ATOM 539 N N . ARG A 1 72 ? 6.590 -2.681 6.227 1.00 81.81 72 ARG A N 1
ATOM 540 C CA . ARG A 1 72 ? 5.786 -3.618 7.032 1.00 81.81 72 ARG A CA 1
ATOM 541 C C . ARG A 1 72 ? 4.329 -3.160 7.164 1.00 81.81 72 ARG A C 1
ATOM 543 O O . ARG A 1 72 ? 3.690 -3.343 8.196 1.00 81.81 72 ARG A O 1
ATOM 550 N N . LEU A 1 73 ? 3.794 -2.547 6.103 1.00 85.00 73 LEU A N 1
ATOM 551 C CA . LEU A 1 73 ? 2.454 -1.957 6.117 1.00 85.00 73 LEU A CA 1
ATOM 552 C C . LEU A 1 73 ? 1.378 -3.009 6.417 1.00 85.00 73 LEU A C 1
ATOM 554 O O . LEU A 1 73 ? 0.416 -2.723 7.120 1.00 85.00 73 LEU A O 1
ATOM 558 N N . HIS A 1 74 ? 1.567 -4.236 5.927 1.00 84.75 74 HIS A N 1
ATOM 559 C CA . HIS A 1 74 ? 0.684 -5.362 6.222 1.00 84.75 74 HIS A CA 1
ATOM 560 C C . HIS A 1 74 ? 0.631 -5.679 7.724 1.00 84.75 74 HIS A C 1
ATOM 562 O O . HIS A 1 74 ? -0.452 -5.928 8.246 1.00 84.75 74 HIS A O 1
ATOM 568 N N . ASP A 1 75 ? 1.758 -5.578 8.433 1.00 86.31 75 ASP A N 1
ATOM 569 C CA . ASP A 1 75 ? 1.807 -5.780 9.882 1.00 86.31 75 ASP A CA 1
ATOM 570 C C . ASP A 1 75 ? 1.129 -4.629 10.629 1.00 86.31 75 ASP A C 1
ATOM 572 O O . ASP A 1 75 ? 0.407 -4.858 11.596 1.00 86.31 75 ASP A O 1
ATOM 576 N N . ALA A 1 76 ? 1.316 -3.390 10.169 1.00 87.44 76 ALA A N 1
ATOM 577 C CA . ALA A 1 76 ? 0.660 -2.225 10.759 1.00 87.44 76 ALA A CA 1
ATOM 578 C C . ALA A 1 76 ? -0.869 -2.251 10.577 1.00 87.44 76 ALA A C 1
ATOM 580 O O . ALA A 1 76 ? -1.601 -1.813 11.461 1.00 87.44 76 ALA A O 1
ATOM 581 N N . ILE A 1 77 ? -1.359 -2.774 9.447 1.00 87.44 77 ILE A N 1
ATOM 582 C CA . ILE A 1 77 ? -2.796 -2.954 9.193 1.00 87.44 77 ILE A CA 1
ATOM 583 C C . ILE A 1 77 ? -3.357 -4.097 10.048 1.00 87.44 77 ILE A C 1
ATOM 585 O O . ILE A 1 77 ? -4.437 -3.946 10.614 1.00 87.44 77 ILE A O 1
ATOM 589 N N . ALA A 1 78 ? -2.631 -5.214 10.170 1.00 87.75 78 ALA A N 1
ATOM 590 C CA . ALA A 1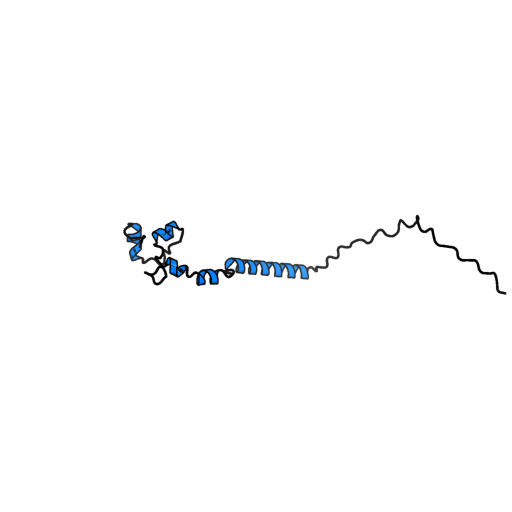 78 ? -3.055 -6.359 10.976 1.00 87.75 78 ALA A CA 1
ATOM 591 C C . ALA A 1 78 ? -3.135 -6.027 12.478 1.00 87.75 78 ALA A C 1
ATOM 593 O O . ALA A 1 78 ? -4.077 -6.447 13.153 1.00 87.75 78 ALA A O 1
ATOM 594 N N . GLY A 1 79 ? -2.168 -5.260 12.990 1.00 88.44 79 GLY A N 1
ATOM 595 C CA . GLY A 1 79 ? -2.051 -4.927 14.408 1.00 88.44 79 GLY A CA 1
ATOM 596 C C . GLY A 1 79 ? -1.587 -6.093 15.280 1.00 88.44 79 GLY A C 1
ATOM 597 O O . GLY A 1 79 ? -1.615 -7.260 14.881 1.00 88.44 79 GLY A O 1
ATOM 598 N N . GLU A 1 80 ? -1.163 -5.778 16.503 1.00 89.00 80 GLU A N 1
ATOM 599 C CA . GLU A 1 80 ? -0.572 -6.745 17.444 1.00 89.00 80 GLU A CA 1
ATOM 600 C C . GLU A 1 80 ? -1.492 -7.934 17.749 1.00 89.00 80 GLU A C 1
ATOM 602 O O . GLU A 1 80 ? -1.027 -9.071 17.827 1.00 89.00 80 GLU A O 1
ATOM 607 N N . LYS A 1 81 ? -2.810 -7.700 17.831 1.00 86.00 81 LYS A N 1
ATOM 608 C CA . LYS A 1 81 ? -3.814 -8.754 18.062 1.00 86.00 81 LYS A CA 1
ATOM 609 C C . LYS A 1 81 ? -3.786 -9.861 16.998 1.00 86.00 81 LYS A C 1
ATOM 611 O O . LYS A 1 81 ? -4.137 -10.9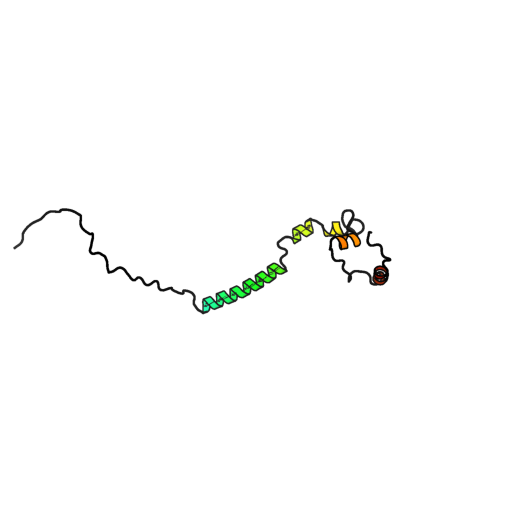97 17.302 1.00 86.00 81 LYS A O 1
ATOM 616 N N . ASN A 1 82 ? -3.367 -9.538 15.773 1.00 85.19 82 ASN A N 1
ATOM 617 C CA . ASN A 1 82 ? -3.353 -10.451 14.628 1.00 85.19 82 ASN A CA 1
ATOM 618 C C . ASN A 1 82 ? -1.925 -10.805 14.170 1.00 85.19 82 ASN A C 1
ATOM 620 O O . ASN A 1 82 ? -1.736 -11.263 13.044 1.00 85.19 82 ASN A O 1
ATOM 624 N N . GLY A 1 83 ? -0.915 -10.595 15.027 1.00 85.44 83 GLY A N 1
ATOM 625 C CA . GLY A 1 83 ? 0.490 -10.916 14.737 1.00 85.44 83 GLY A CA 1
ATOM 626 C C . GLY A 1 83 ? 1.264 -9.830 13.981 1.00 85.44 83 GLY A C 1
ATOM 627 O O . GLY A 1 83 ? 2.377 -10.087 13.523 1.00 85.44 83 GLY A O 1
ATOM 628 N N . GLY A 1 84 ? 0.683 -8.636 13.851 1.00 87.25 84 GLY A N 1
ATOM 629 C CA . GLY A 1 84 ? 1.299 -7.447 13.268 1.00 87.25 84 GLY A CA 1
ATOM 630 C C . GLY A 1 84 ? 1.944 -6.517 14.305 1.00 87.25 84 GLY A C 1
ATOM 631 O O . GLY A 1 84 ? 2.340 -6.948 15.386 1.00 87.25 84 GLY A O 1
ATOM 632 N N . VAL A 1 85 ? 2.049 -5.223 13.983 1.00 85.06 85 VAL A N 1
ATOM 633 C CA . VAL A 1 85 ? 2.662 -4.193 14.847 1.00 85.06 85 VAL A CA 1
ATOM 634 C C . VAL A 1 85 ? 1.709 -3.022 15.087 1.00 85.06 85 VAL A C 1
ATOM 636 O O . VAL A 1 85 ? 1.014 -2.582 14.173 1.00 85.06 85 VAL A O 1
ATOM 639 N N . GLY A 1 86 ? 1.694 -2.477 16.304 1.00 87.56 86 GLY A N 1
ATOM 640 C CA . GLY A 1 86 ? 0.834 -1.351 16.663 1.00 87.56 86 GLY A CA 1
ATOM 641 C C . GLY A 1 86 ? -0.659 -1.706 16.784 1.00 87.56 86 GLY A C 1
ATOM 642 O O . GLY A 1 86 ? -1.029 -2.881 16.832 1.00 87.56 86 GLY A O 1
ATOM 643 N N . PRO A 1 87 ? -1.539 -0.690 16.850 1.00 87.69 87 PRO A N 1
ATOM 644 C CA . PRO A 1 87 ? -2.954 -0.881 17.176 1.00 87.69 87 PRO A CA 1
ATOM 645 C C . PRO A 1 87 ? -3.774 -1.578 16.079 1.00 87.69 87 PRO A C 1
ATOM 647 O O . PRO A 1 87 ? -4.892 -2.001 16.356 1.00 87.69 87 PRO A O 1
ATOM 650 N N . GLY A 1 88 ? -3.241 -1.721 14.861 1.00 89.69 88 GLY A N 1
ATOM 651 C CA . GLY A 1 88 ? -3.990 -2.268 13.730 1.00 89.69 88 GLY A CA 1
ATOM 652 C C . GLY A 1 88 ? -5.011 -1.292 13.151 1.00 89.69 88 GLY A C 1
ATOM 653 O O . GLY A 1 88 ? -5.180 -0.165 13.625 1.00 89.69 88 GLY A O 1
ATOM 654 N N . VAL A 1 89 ? -5.704 -1.733 12.103 1.00 90.81 89 VAL A N 1
ATOM 655 C CA . VAL A 1 89 ? -6.819 -1.002 11.492 1.00 90.81 89 VAL A CA 1
ATOM 656 C C . VAL A 1 89 ? -8.069 -1.870 11.566 1.00 90.81 89 VAL A C 1
ATOM 658 O O . VAL A 1 89 ? -8.137 -2.915 10.922 1.00 90.81 89 VAL A O 1
ATOM 661 N N . SER A 1 90 ? -9.081 -1.413 12.306 1.00 91.25 90 SER A N 1
ATOM 662 C CA . SER A 1 90 ? -10.355 -2.130 12.406 1.00 91.25 90 SER A CA 1
ATOM 663 C C . SER A 1 90 ? -11.105 -2.156 11.065 1.00 91.25 90 SER A C 1
ATOM 665 O O . SER A 1 90 ? -10.966 -1.214 10.270 1.00 91.25 90 SER A O 1
ATOM 667 N N . PRO A 1 91 ? -11.944 -3.174 10.785 1.00 90.06 91 PRO A N 1
ATOM 668 C CA . PRO A 1 91 ? -12.681 -3.285 9.523 1.00 90.06 91 PRO A CA 1
ATOM 669 C C . PRO A 1 91 ? -13.483 -2.029 9.149 1.00 90.06 91 PRO A C 1
ATOM 671 O O . PRO A 1 91 ? -13.474 -1.601 7.995 1.00 90.06 91 PRO A O 1
ATOM 674 N N . ASN A 1 92 ? -14.132 -1.382 10.119 1.00 91.94 92 ASN A N 1
ATOM 675 C CA . ASN A 1 92 ? -14.871 -0.136 9.905 1.00 91.94 92 ASN A CA 1
ATOM 676 C C . ASN A 1 92 ? -13.939 1.018 9.507 1.00 91.94 92 ASN A C 1
ATOM 678 O O . ASN A 1 92 ? -14.261 1.819 8.629 1.00 91.94 92 ASN A O 1
ATOM 682 N N . THR A 1 93 ? -12.764 1.103 10.133 1.00 91.62 93 THR A N 1
ATOM 683 C CA . THR A 1 93 ? -11.752 2.109 9.789 1.00 91.62 93 THR A CA 1
ATOM 684 C C . THR A 1 93 ? -11.190 1.854 8.395 1.00 91.62 93 THR A C 1
ATOM 686 O O . THR A 1 93 ? -11.097 2.784 7.598 1.00 91.62 93 THR A O 1
ATOM 689 N N . ALA A 1 94 ? -10.902 0.596 8.057 1.00 90.50 94 ALA A N 1
ATOM 690 C CA . ALA A 1 94 ? -10.434 0.200 6.733 1.00 90.50 94 ALA A CA 1
ATOM 691 C C . ALA A 1 94 ? -11.427 0.617 5.634 1.00 90.50 94 ALA A C 1
ATOM 693 O O . ALA A 1 94 ? -11.029 1.239 4.648 1.00 90.50 94 ALA A O 1
ATOM 694 N N . LEU A 1 95 ? -12.726 0.375 5.843 1.00 90.12 95 LEU A N 1
ATOM 695 C CA . LEU A 1 95 ? -13.778 0.799 4.916 1.00 90.12 95 LEU A CA 1
ATOM 696 C C . LEU A 1 95 ? -13.842 2.326 4.759 1.00 90.12 95 LEU A C 1
ATOM 698 O O . LEU A 1 95 ? -13.961 2.819 3.637 1.00 90.12 95 LEU A O 1
ATOM 702 N N . LYS A 1 96 ? -13.711 3.086 5.855 1.00 92.00 96 LYS A N 1
ATOM 703 C CA . LYS A 1 96 ? -13.666 4.563 5.814 1.00 92.00 96 LYS A CA 1
ATOM 704 C C . LYS A 1 96 ? -12.453 5.095 5.051 1.00 92.00 96 LYS A C 1
ATOM 706 O O . LYS A 1 96 ? -12.558 6.126 4.395 1.00 92.00 96 LYS A O 1
ATOM 711 N N . LEU A 1 97 ? -11.323 4.392 5.119 1.00 90.38 97 LEU A N 1
ATOM 712 C CA . LEU A 1 97 ? -10.103 4.710 4.371 1.00 90.38 97 LEU A CA 1
ATOM 713 C C . LEU A 1 97 ? -10.168 4.265 2.897 1.00 90.38 97 LEU A C 1
ATOM 715 O O . LEU A 1 97 ? -9.227 4.509 2.146 1.00 90.38 97 LEU A O 1
ATOM 719 N N . GLY A 1 98 ? -11.257 3.617 2.468 1.00 90.69 98 GLY A N 1
ATOM 720 C CA . GLY A 1 98 ? -11.420 3.108 1.105 1.00 90.69 98 GLY A CA 1
ATOM 721 C C . GLY A 1 98 ? -10.685 1.792 0.839 1.00 90.69 98 GLY A C 1
ATOM 722 O O . GLY A 1 98 ? -10.544 1.387 -0.318 1.00 90.69 98 GLY A O 1
ATOM 723 N N . LEU A 1 99 ? -10.220 1.106 1.886 1.00 90.25 99 LEU A N 1
ATOM 724 C CA . LEU A 1 99 ? -9.626 -0.219 1.761 1.00 90.25 99 LEU A CA 1
ATOM 725 C C . LEU A 1 99 ? -10.721 -1.252 1.485 1.00 90.25 99 LEU A C 1
ATOM 727 O O . LEU A 1 99 ? -11.785 -1.257 2.107 1.00 90.25 99 LEU A O 1
ATOM 731 N N . LYS A 1 100 ? -10.452 -2.153 0.539 1.00 87.31 100 LYS A N 1
ATOM 732 C CA . LYS A 1 100 ? -11.374 -3.237 0.196 1.00 87.31 100 LYS A CA 1
ATOM 733 C C . LYS A 1 100 ? -11.249 -4.367 1.211 1.00 87.31 100 LYS A C 1
ATOM 735 O O . LYS A 1 100 ? -10.152 -4.861 1.451 1.00 87.31 100 LYS A O 1
ATOM 740 N N . VAL A 1 101 ? -12.384 -4.812 1.742 1.00 87.38 101 VAL A N 1
ATOM 741 C CA . VAL A 1 101 ? -12.472 -6.001 2.596 1.00 87.38 101 VAL A CA 1
ATOM 742 C C . VAL A 1 101 ? -12.814 -7.211 1.725 1.00 87.38 101 VAL A C 1
ATOM 744 O O . VAL A 1 101 ? -13.762 -7.170 0.939 1.00 87.38 101 VAL A O 1
ATOM 747 N N . ASP A 1 102 ? -12.027 -8.282 1.836 1.00 88.06 102 ASP A N 1
ATOM 748 C CA . ASP A 1 102 ? -12.226 -9.496 1.044 1.00 88.06 102 ASP A CA 1
ATOM 749 C C . ASP A 1 102 ? -13.384 -10.346 1.597 1.00 88.06 102 ASP A C 1
ATOM 751 O O . ASP A 1 102 ? -13.271 -11.063 2.598 1.00 88.06 102 ASP A O 1
ATOM 755 N N . MET A 1 103 ? -14.515 -10.300 0.894 1.00 87.62 103 MET A N 1
ATOM 756 C CA . MET A 1 103 ? -15.702 -11.085 1.230 1.00 87.62 103 MET A CA 1
ATOM 757 C C . MET A 1 103 ? -15.511 -12.593 1.021 1.00 87.62 103 MET A C 1
ATOM 759 O O . MET A 1 103 ? -16.209 -13.377 1.662 1.00 87.62 103 MET A O 1
ATOM 763 N N . GLN A 1 104 ? -14.576 -13.027 0.168 1.00 85.56 104 GLN A N 1
ATOM 764 C CA . GLN A 1 104 ? -14.308 -14.454 -0.064 1.00 85.56 104 GLN A CA 1
ATOM 765 C C . GLN A 1 104 ? -13.551 -15.090 1.105 1.00 85.56 104 GLN A C 1
ATOM 767 O O . GLN A 1 104 ? -13.691 -16.287 1.356 1.00 85.56 104 GLN A O 1
ATOM 772 N N . LYS A 1 105 ? -12.767 -14.290 1.834 1.00 85.62 105 LYS A N 1
ATOM 773 C CA . LYS A 1 105 ? -12.037 -14.714 3.039 1.00 85.62 105 LYS A CA 1
ATOM 774 C C . LYS A 1 105 ? -12.888 -14.660 4.304 1.00 85.62 105 LYS A C 1
ATOM 776 O O . LYS A 1 105 ? -12.493 -15.217 5.324 1.00 85.62 105 LYS A O 1
ATOM 781 N N . THR A 1 106 ? -14.054 -14.020 4.250 1.00 86.00 106 THR A N 1
ATOM 782 C CA . THR A 1 106 ? -14.943 -13.900 5.406 1.00 86.00 106 THR A CA 1
ATOM 783 C C . THR A 1 106 ? -15.636 -15.244 5.686 1.00 86.00 106 THR A C 1
ATOM 785 O O . THR A 1 106 ? -16.254 -15.812 4.780 1.00 86.00 106 THR A O 1
ATOM 788 N N . PRO A 1 107 ? -15.592 -15.774 6.925 1.00 89.81 107 PRO A N 1
ATOM 789 C CA . PRO A 1 107 ? -16.306 -16.993 7.295 1.00 89.81 107 PRO A CA 1
ATOM 790 C C . PRO A 1 107 ? -17.793 -16.918 6.935 1.00 89.81 107 PRO A C 1
ATOM 792 O O . PRO A 1 107 ? -18.500 -16.005 7.362 1.00 89.81 107 PRO A O 1
ATOM 795 N N . LYS A 1 108 ? -18.305 -17.911 6.196 1.00 90.81 108 LYS A N 1
ATOM 796 C CA . LYS A 1 108 ? -19.706 -17.920 5.726 1.00 90.81 108 LYS A CA 1
ATOM 797 C C . LYS A 1 108 ? -20.728 -17.806 6.863 1.00 90.81 108 LYS A C 1
ATOM 799 O O . LYS A 1 108 ? -21.793 -17.232 6.669 1.00 90.81 108 LYS A O 1
ATOM 804 N N . ALA A 1 109 ? -20.387 -18.308 8.051 1.00 89.69 109 ALA A N 1
ATOM 805 C CA . ALA A 1 109 ? -21.216 -18.215 9.251 1.00 89.69 109 ALA A CA 1
ATOM 806 C C . ALA A 1 109 ? -21.430 -16.768 9.744 1.00 89.69 109 ALA A C 1
ATOM 808 O O . ALA A 1 109 ? -22.443 -16.492 10.380 1.00 89.69 109 ALA A O 1
ATOM 809 N N . LEU A 1 110 ? -20.517 -15.839 9.431 1.00 87.75 110 LEU A N 1
ATOM 810 C CA . LEU A 1 110 ? -20.624 -14.430 9.824 1.00 87.75 110 LEU A CA 1
ATOM 811 C C . LEU A 1 110 ? -21.485 -13.604 8.864 1.00 87.75 110 LEU A C 1
ATOM 813 O O . LEU A 1 110 ? -21.989 -12.562 9.264 1.00 87.75 110 LEU A O 1
ATOM 817 N N . LEU A 1 111 ? -21.710 -14.059 7.629 1.00 89.56 111 LEU A N 1
ATOM 818 C CA . LEU A 1 111 ? -22.504 -13.332 6.629 1.00 89.56 111 LEU A CA 1
ATOM 819 C C . LEU A 1 111 ? -23.914 -12.932 7.105 1.00 89.56 111 LEU A C 1
ATOM 821 O O . LEU A 1 111 ? -24.243 -11.752 6.978 1.00 89.56 111 LEU A O 1
ATOM 825 N N . PRO A 1 112 ? -24.746 -13.827 7.682 1.00 90.75 112 PRO A N 1
ATOM 826 C CA . PRO A 1 112 ? -26.070 -13.429 8.167 1.00 90.75 112 PRO A CA 1
ATOM 827 C C . PRO A 1 112 ? -25.991 -12.432 9.331 1.00 90.75 112 PRO A C 1
ATOM 829 O O . PRO A 1 112 ? -26.847 -11.560 9.459 1.00 90.75 112 PRO A O 1
ATOM 832 N N . LEU A 1 113 ? -24.950 -12.520 10.164 1.00 89.31 113 LEU A N 1
ATOM 833 C CA . LEU A 1 113 ? -24.734 -11.589 11.273 1.00 89.31 113 LEU A CA 1
ATOM 834 C C . LEU A 1 113 ? -24.263 -10.217 10.772 1.00 89.31 113 LEU A C 1
ATOM 836 O O . LEU A 1 113 ? -24.717 -9.202 11.293 1.00 89.31 113 LEU A O 1
ATOM 840 N N . LEU A 1 114 ? -23.414 -10.181 9.740 1.00 89.56 114 LEU A N 1
ATOM 841 C CA . LEU A 1 114 ? -22.980 -8.957 9.062 1.00 89.56 114 LEU A CA 1
ATOM 842 C C . LEU A 1 114 ? -24.161 -8.256 8.383 1.00 89.56 114 LEU A C 1
ATOM 844 O O . LEU A 1 114 ? -24.336 -7.054 8.553 1.00 89.56 114 LEU A O 1
ATOM 848 N N . GLN A 1 115 ? -25.015 -9.010 7.682 1.00 86.94 115 GLN A N 1
ATOM 849 C CA . GLN A 1 115 ? -26.242 -8.483 7.070 1.00 86.94 115 GLN A CA 1
ATOM 850 C C . GLN A 1 115 ? -27.223 -7.934 8.112 1.00 86.94 115 GLN A C 1
ATOM 852 O O . GLN A 1 115 ? -27.873 -6.921 7.873 1.00 86.94 115 GLN A O 1
ATOM 857 N N . ALA A 1 116 ? -27.310 -8.580 9.277 1.00 90.81 116 ALA A N 1
ATOM 858 C CA . ALA A 1 116 ? -28.130 -8.122 10.394 1.00 90.81 116 ALA A CA 1
ATOM 859 C C . ALA A 1 116 ? -27.479 -6.996 11.225 1.00 90.81 116 ALA A C 1
ATOM 861 O O . ALA A 1 116 ? -28.083 -6.559 12.203 1.00 90.81 116 ALA A O 1
ATOM 862 N N . GLY A 1 117 ? -26.257 -6.554 10.892 1.00 87.75 117 GLY A N 1
ATOM 863 C CA . GLY A 1 117 ? -25.524 -5.528 11.644 1.00 87.75 117 GLY A CA 1
ATOM 864 C C . GLY A 1 117 ? -25.126 -5.947 13.066 1.00 87.75 117 GLY A C 1
ATOM 865 O O . GLY A 1 117 ? -24.935 -5.093 13.925 1.00 87.75 117 GLY A O 1
ATOM 866 N N . LYS A 1 118 ? -25.035 -7.254 13.339 1.00 87.75 118 LYS A N 1
ATOM 867 C CA . LYS A 1 118 ? -24.767 -7.828 14.673 1.00 87.75 118 LYS A CA 1
ATOM 868 C C . LYS A 1 118 ? -23.292 -8.159 14.928 1.00 87.75 118 LYS A C 1
ATOM 870 O O . LYS A 1 118 ? -22.984 -8.808 15.923 1.00 87.75 118 LYS A O 1
ATOM 875 N N . VAL A 1 119 ? -22.398 -7.773 14.024 1.00 87.75 119 VAL A N 1
ATOM 876 C CA . VAL A 1 119 ? -20.951 -7.993 14.146 1.00 87.75 119 VAL A CA 1
ATOM 877 C C . VAL A 1 119 ? -20.286 -6.669 14.487 1.00 87.75 119 VAL A C 1
ATOM 879 O O . VAL A 1 119 ? -20.571 -5.661 13.841 1.00 87.75 119 VAL A O 1
ATOM 882 N N . ASP A 1 120 ? -19.405 -6.674 15.485 1.00 88.75 120 ASP A N 1
ATOM 883 C CA . ASP A 1 120 ? -18.567 -5.514 15.769 1.00 88.75 120 ASP A CA 1
ATOM 884 C C . ASP A 1 120 ? -17.474 -5.389 14.701 1.00 88.75 120 ASP A C 1
ATOM 886 O O . ASP A 1 120 ? -16.761 -6.344 14.403 1.00 88.75 120 ASP A O 1
ATOM 890 N N . LEU A 1 121 ? -17.380 -4.207 14.098 1.00 89.56 121 LEU A N 1
ATOM 891 C CA . LEU A 1 121 ? -16.417 -3.876 13.048 1.00 89.56 121 LEU A CA 1
ATOM 892 C C . LEU A 1 121 ? -15.349 -2.888 13.538 1.00 89.56 121 LEU A C 1
ATOM 894 O O . LEU A 1 121 ? -14.564 -2.401 12.723 1.00 89.56 121 LEU A O 1
ATOM 898 N N . ASN A 1 122 ? -15.352 -2.525 14.823 1.00 88.00 122 ASN A N 1
ATOM 899 C CA . ASN A 1 122 ? -14.418 -1.551 15.397 1.00 88.00 122 ASN A CA 1
ATOM 900 C C . ASN A 1 122 ? -13.265 -2.192 16.184 1.00 88.00 122 ASN A C 1
ATOM 902 O O . ASN A 1 122 ? -12.398 -1.451 16.645 1.00 88.00 122 ASN A O 1
ATOM 906 N N . ASP A 1 123 ? -13.279 -3.519 16.318 1.00 77.81 123 ASP A N 1
ATOM 907 C CA . ASP A 1 123 ? -12.258 -4.346 16.974 1.00 77.81 123 ASP A CA 1
ATOM 908 C C . ASP A 1 123 ? -10.890 -4.351 16.273 1.00 77.81 123 ASP A C 1
ATOM 910 O O . ASP A 1 123 ? -10.856 -4.207 15.025 1.00 77.81 123 ASP A O 1
#

pLDDT: mean 75.44, std 16.28, range [39.72, 92.0]

Radius of gyration: 42.24 Å; chains: 1; bounding box: 96×61×102 Å

Secondary structure (DSSP, 8-state):
----------------SS--SS-------------HHHHHHHHHHHHHHHHHHHHHHHH--TTHHHHHHHTTHHHHHH-GGGTSSTT---HHHHHHTTPPP-TTTS-GGGHHHHHTT-S----